Protein AF-I3XXJ9-F1 (afdb_monomer_lite)

Organism: Sulfurospirillum barnesii (strain ATCC 700032 / DSM 10660 / SES-3) (NCBI:txid760154)

pLDDT: mean 83.71, std 16.62, range [43.75, 97.38]

Radius of gyration: 22.77 Å; chains: 1; bounding box: 54×38×79 Å

Structure (mmCIF, N/CA/C/O backbone):
data_AF-I3XXJ9-F1
#
_entry.id   AF-I3XXJ9-F1
#
loop_
_atom_site.group_PDB
_atom_site.id
_atom_site.type_symbol
_atom_site.label_atom_id
_atom_site.label_alt_id
_atom_site.label_comp_id
_atom_site.label_asym_id
_atom_site.label_entity_id
_atom_site.label_seq_id
_atom_site.pdbx_PDB_ins_code
_atom_site.Cartn_x
_atom_site.Cartn_y
_atom_site.Cartn_z
_atom_site.occupancy
_atom_site.B_iso_or_equiv
_atom_site.auth_seq_id
_atom_site.auth_comp_id
_atom_site.auth_asym_id
_atom_site.auth_atom_id
_atom_site.pdbx_PDB_model_num
ATOM 1 N N . MET A 1 1 ? -29.496 -19.708 -55.142 1.00 54.75 1 MET A N 1
ATOM 2 C CA . MET A 1 1 ? -28.298 -19.063 -54.557 1.00 54.75 1 MET A CA 1
ATOM 3 C C . MET A 1 1 ? -28.595 -18.058 -53.432 1.00 54.75 1 MET A C 1
ATOM 5 O O . MET A 1 1 ? -27.664 -17.674 -52.747 1.00 54.75 1 MET A O 1
ATOM 9 N N . LEU A 1 2 ? -29.855 -17.668 -53.164 1.00 50.00 2 LEU A N 1
ATOM 10 C CA . LEU A 1 2 ? -30.168 -16.640 -52.150 1.00 50.00 2 LEU A CA 1
ATOM 11 C C . LEU A 1 2 ? -30.272 -17.164 -50.698 1.00 50.00 2 LEU A C 1
ATOM 13 O O . LEU A 1 2 ? -30.064 -16.412 -49.756 1.00 50.00 2 LEU A O 1
ATOM 17 N N . LYS A 1 3 ? -30.535 -18.465 -50.501 1.00 51.06 3 LYS A N 1
ATOM 18 C CA . LYS A 1 3 ? -30.674 -19.067 -49.158 1.00 51.06 3 LYS A CA 1
ATOM 19 C C . LYS A 1 3 ? -29.349 -19.242 -48.404 1.00 51.06 3 LYS A C 1
ATOM 21 O O . LYS A 1 3 ? -29.369 -19.347 -47.186 1.00 51.06 3 LYS A O 1
ATOM 26 N N . LEU A 1 4 ? -28.212 -19.245 -49.107 1.00 48.75 4 LEU A N 1
ATOM 27 C CA . LEU A 1 4 ? -26.893 -19.416 -48.485 1.00 48.75 4 LEU A CA 1
ATOM 28 C C . LEU A 1 4 ? -26.312 -18.086 -47.970 1.00 48.75 4 LEU A C 1
ATOM 30 O O . LEU A 1 4 ? -25.547 -18.083 -47.014 1.00 48.75 4 LEU A O 1
ATOM 34 N N . LEU A 1 5 ? -26.733 -16.953 -48.548 1.00 53.31 5 LEU A N 1
ATOM 35 C CA . LEU A 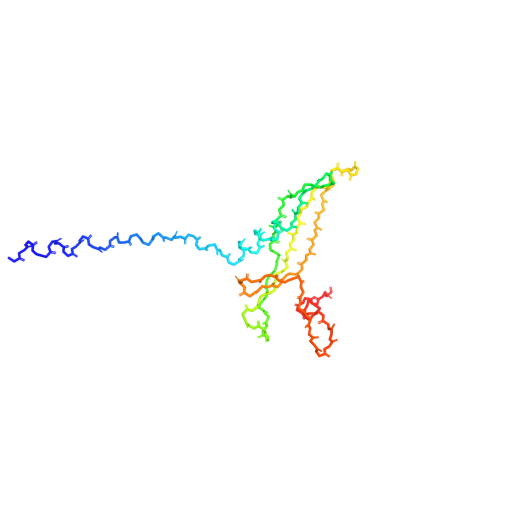1 5 ? -26.270 -15.621 -48.144 1.00 53.31 5 LEU A CA 1
ATOM 36 C C . LEU A 1 5 ? -26.905 -15.146 -46.822 1.00 53.31 5 LEU A C 1
ATOM 38 O O . LEU A 1 5 ? -26.318 -14.341 -46.110 1.00 53.31 5 LEU A O 1
ATOM 42 N N . MET A 1 6 ? -28.087 -15.665 -46.472 1.00 52.91 6 MET A N 1
ATOM 43 C CA . MET A 1 6 ? -28.813 -15.274 -45.254 1.00 52.91 6 MET A CA 1
ATOM 44 C C . MET A 1 6 ? -28.233 -15.895 -43.973 1.00 52.91 6 MET A C 1
ATOM 46 O O . MET A 1 6 ? -28.374 -15.321 -42.899 1.00 52.91 6 MET A O 1
ATOM 50 N N . ILE A 1 7 ? -27.549 -17.039 -44.081 1.00 54.69 7 ILE A N 1
ATOM 51 C CA . ILE A 1 7 ? -26.958 -17.759 -42.938 1.00 54.69 7 ILE A CA 1
ATOM 52 C C . ILE A 1 7 ? -25.654 -17.090 -42.463 1.00 54.69 7 ILE A C 1
ATOM 54 O O . ILE A 1 7 ? -25.298 -17.192 -41.295 1.00 54.69 7 ILE A O 1
ATOM 58 N N . LEU A 1 8 ? -24.985 -16.330 -43.336 1.00 50.97 8 LEU A N 1
ATOM 59 C CA . LEU A 1 8 ? -23.756 -15.589 -43.017 1.00 50.97 8 LEU A CA 1
ATOM 60 C C . LEU A 1 8 ? -23.994 -14.270 -42.260 1.00 50.97 8 LEU A C 1
ATOM 62 O O . LEU A 1 8 ? -23.037 -13.660 -41.799 1.00 50.97 8 LEU A O 1
ATOM 66 N N . MET A 1 9 ? -25.248 -13.831 -42.106 1.00 50.56 9 MET A N 1
ATOM 67 C CA . MET A 1 9 ? -25.585 -12.574 -41.419 1.00 50.56 9 MET A CA 1
ATOM 68 C C . MET A 1 9 ? -25.952 -12.757 -39.936 1.00 50.56 9 MET A C 1
ATOM 70 O O . MET A 1 9 ? -26.228 -11.774 -39.257 1.00 50.56 9 MET A O 1
ATOM 74 N N . LEU A 1 10 ? -25.963 -13.993 -39.419 1.00 51.31 10 LEU A N 1
ATOM 75 C CA . LEU A 1 10 ? -26.362 -14.291 -38.033 1.00 51.31 10 LEU A CA 1
ATOM 76 C C . LEU A 1 10 ? -25.188 -14.494 -37.058 1.00 51.31 10 LEU A C 1
ATOM 78 O O . LEU A 1 10 ? -25.417 -14.772 -35.885 1.00 51.31 10 LEU A O 1
ATOM 82 N N . SER A 1 11 ? -23.937 -14.369 -37.510 1.00 52.50 11 SER A N 1
ATOM 83 C CA . SER A 1 11 ? -22.756 -14.768 -36.727 1.00 52.50 11 SER A CA 1
ATOM 84 C C . SER A 1 11 ? -21.953 -13.623 -36.096 1.00 52.50 11 SER A C 1
ATOM 86 O O . SER A 1 11 ? -20.857 -13.869 -35.604 1.00 52.50 11 SER A O 1
ATOM 88 N N . SER A 1 12 ? -22.444 -12.379 -36.089 1.00 54.41 12 SER A N 1
ATOM 89 C CA . SER A 1 12 ? -21.667 -11.219 -35.607 1.00 54.41 12 SER A CA 1
ATOM 90 C C . SER A 1 12 ? -22.091 -10.645 -34.251 1.00 54.41 12 SER A C 1
ATOM 92 O O . SER A 1 12 ? -21.627 -9.571 -33.883 1.00 54.41 12 SER A O 1
ATOM 94 N N . LEU A 1 13 ? -22.905 -11.354 -33.465 1.00 55.69 13 LEU A N 1
ATOM 95 C CA . LEU A 1 13 ? -23.128 -11.025 -32.051 1.00 55.69 13 LEU A CA 1
ATOM 96 C C . LEU A 1 13 ? -22.525 -12.113 -31.154 1.00 55.69 13 LEU A C 1
ATOM 98 O O . LEU A 1 13 ? -23.206 -12.743 -30.349 1.00 55.69 13 LEU A O 1
ATOM 102 N N . VAL A 1 14 ? -21.214 -12.336 -31.278 1.00 54.84 14 VAL A N 1
ATOM 103 C CA . VAL A 1 14 ? -20.470 -12.849 -30.126 1.00 54.84 14 VAL A CA 1
ATOM 104 C C . VAL A 1 14 ? -20.347 -11.671 -29.177 1.00 54.84 14 VAL A C 1
ATOM 106 O O . VAL A 1 14 ? -19.581 -10.739 -29.410 1.00 54.84 14 VAL A O 1
ATOM 109 N N . LEU A 1 15 ? -21.194 -11.708 -28.153 1.00 50.56 15 LEU A N 1
ATOM 110 C CA . LEU A 1 15 ? -21.063 -10.960 -26.918 1.00 50.56 15 LEU A CA 1
ATOM 111 C C . LEU A 1 15 ? -19.591 -10.960 -26.493 1.00 50.56 15 LEU A C 1
ATOM 113 O O . LEU A 1 15 ? -19.107 -11.921 -25.898 1.00 50.56 15 LEU A O 1
ATOM 117 N N . LEU A 1 16 ? -18.887 -9.861 -26.763 1.00 51.84 16 LEU A N 1
ATOM 118 C CA . LEU A 1 16 ? -17.828 -9.426 -25.872 1.00 51.84 16 LEU A CA 1
ATOM 119 C C . LEU A 1 16 ? -18.556 -9.023 -24.593 1.00 51.84 16 LEU A C 1
ATOM 121 O O . LEU A 1 16 ? -18.924 -7.865 -24.407 1.00 51.84 16 LEU A O 1
ATOM 125 N N . GLY A 1 17 ? -18.846 -10.015 -23.750 1.00 47.06 17 GLY A N 1
ATOM 126 C CA . GLY A 1 17 ? -18.957 -9.758 -22.332 1.00 47.06 17 GLY A CA 1
ATOM 127 C C . GLY A 1 17 ? -17.645 -9.089 -21.974 1.00 47.06 17 GLY A C 1
ATOM 128 O O . GLY A 1 17 ? -16.598 -9.732 -21.975 1.00 47.06 17 GLY A O 1
ATOM 129 N N . ALA A 1 18 ? -17.683 -7.773 -21.794 1.00 45.91 18 ALA A N 1
ATOM 130 C CA . ALA A 1 18 ? -16.688 -7.127 -20.981 1.00 45.91 18 ALA A CA 1
ATOM 131 C C . ALA A 1 18 ? -16.875 -7.769 -19.605 1.00 45.91 18 ALA A C 1
ATOM 133 O O . ALA A 1 18 ? -17.704 -7.319 -18.820 1.00 45.91 18 ALA A O 1
ATOM 134 N N . ASP A 1 19 ? -16.173 -8.877 -19.347 1.00 49.94 19 ASP A N 1
ATOM 135 C CA . ASP A 1 19 ? -15.700 -9.113 -17.996 1.00 49.94 19 ASP A CA 1
ATOM 136 C C . ASP A 1 19 ? -15.067 -7.779 -17.624 1.00 49.94 19 ASP A C 1
ATOM 138 O O . ASP A 1 19 ? -14.129 -7.331 -18.295 1.00 49.94 19 ASP A O 1
ATOM 142 N N . GLU A 1 20 ? -15.674 -7.072 -16.674 1.00 56.88 20 GLU A N 1
ATOM 143 C CA . GLU A 1 20 ? -15.063 -5.903 -16.068 1.00 56.88 20 GLU A CA 1
ATOM 144 C C . GLU A 1 20 ? -13.769 -6.420 -15.447 1.00 56.88 20 GLU A C 1
ATOM 146 O O . GLU A 1 20 ? -13.750 -6.933 -14.331 1.00 56.88 20 GLU A O 1
ATOM 151 N N . SER A 1 21 ? -12.705 -6.435 -16.254 1.00 65.56 21 SER A N 1
ATOM 152 C CA . SER A 1 21 ? -11.402 -6.929 -15.861 1.00 65.56 21 SER A CA 1
ATOM 153 C C . SER A 1 21 ? -10.993 -6.060 -14.697 1.00 65.56 21 SER A C 1
ATOM 155 O O . SER A 1 21 ? -10.632 -4.901 -14.907 1.00 65.56 21 SER A O 1
ATOM 157 N N . GLU A 1 22 ? -11.069 -6.633 -13.497 1.00 79.50 22 GLU A N 1
ATOM 158 C CA . GLU A 1 22 ? -10.703 -5.982 -12.250 1.00 79.50 22 GLU A CA 1
ATOM 159 C C . GLU A 1 22 ? -9.385 -5.240 -12.468 1.00 79.50 22 GLU A C 1
ATOM 161 O O . GLU A 1 22 ? -8.364 -5.841 -12.852 1.00 79.50 22 GLU A O 1
ATOM 166 N N . THR A 1 23 ? -9.432 -3.914 -12.333 1.00 92.38 23 THR A N 1
ATOM 167 C CA . THR A 1 23 ? -8.270 -3.093 -12.642 1.00 92.38 23 THR A CA 1
ATOM 168 C C . THR A 1 23 ? -7.178 -3.390 -11.619 1.00 92.38 23 THR A C 1
ATOM 170 O O . THR A 1 23 ? -7.432 -3.889 -10.521 1.00 92.38 23 THR A O 1
ATOM 173 N N . LEU A 1 24 ? -5.920 -3.092 -11.952 1.00 94.44 24 LEU A N 1
ATOM 174 C CA . LEU A 1 24 ? -4.840 -3.254 -10.977 1.00 94.44 24 LEU A CA 1
ATOM 175 C C . LEU A 1 24 ? -5.102 -2.435 -9.699 1.00 94.44 24 LEU A C 1
ATOM 177 O O . LEU A 1 24 ? -4.781 -2.881 -8.602 1.00 94.44 24 LEU A O 1
ATOM 181 N N . ASP A 1 25 ? -5.718 -1.264 -9.844 1.00 95.94 25 ASP A N 1
ATOM 182 C CA . ASP A 1 25 ? -6.094 -0.402 -8.728 1.00 95.94 25 ASP A CA 1
ATOM 183 C C . ASP A 1 25 ? -7.115 -1.097 -7.808 1.00 95.94 25 ASP A C 1
ATOM 185 O O . ASP A 1 25 ? -6.927 -1.104 -6.589 1.00 95.94 25 ASP A O 1
ATOM 189 N N . ASP A 1 26 ? -8.129 -1.756 -8.379 1.00 95.38 26 ASP A N 1
ATOM 190 C CA . ASP A 1 26 ? -9.132 -2.521 -7.623 1.00 95.38 26 ASP A CA 1
ATOM 191 C C . ASP A 1 26 ? -8.483 -3.675 -6.849 1.00 95.38 26 ASP A C 1
ATOM 193 O O . ASP A 1 26 ? -8.735 -3.849 -5.654 1.00 95.38 26 ASP A O 1
ATOM 197 N N . LYS A 1 27 ? -7.551 -4.399 -7.485 1.00 95.44 27 LYS A N 1
ATOM 198 C CA . LYS A 1 27 ? -6.792 -5.483 -6.838 1.00 95.44 27 LYS A CA 1
ATOM 199 C C . LYS A 1 27 ? -5.963 -4.985 -5.660 1.00 95.44 27 LYS A C 1
ATOM 201 O O . LYS A 1 27 ? -5.928 -5.637 -4.616 1.00 95.44 27 LYS A O 1
ATOM 206 N N . VAL A 1 28 ? -5.303 -3.834 -5.807 1.00 96.25 28 VAL A N 1
ATOM 207 C CA . VAL A 1 28 ? -4.522 -3.214 -4.725 1.00 96.25 28 VAL A CA 1
ATOM 208 C C . VAL A 1 28 ? -5.438 -2.827 -3.564 1.00 96.25 28 VAL A C 1
ATOM 210 O O . VAL A 1 28 ? -5.144 -3.177 -2.420 1.00 96.25 28 VAL A O 1
ATOM 213 N N . ILE A 1 29 ? -6.564 -2.165 -3.842 1.00 95.62 29 ILE A N 1
ATOM 214 C CA . ILE A 1 29 ? -7.553 -1.781 -2.823 1.00 95.62 29 ILE A CA 1
ATOM 215 C C . ILE A 1 29 ? -8.066 -3.020 -2.083 1.00 95.62 29 ILE A C 1
ATOM 217 O O . ILE A 1 29 ? -8.016 -3.065 -0.852 1.00 95.62 29 ILE A O 1
ATOM 221 N N . ALA A 1 30 ? -8.493 -4.048 -2.820 1.00 94.12 30 ALA A N 1
ATOM 222 C CA . ALA A 1 30 ? -9.024 -5.282 -2.256 1.00 94.12 30 ALA A CA 1
ATOM 223 C C . ALA A 1 30 ? -7.982 -6.029 -1.410 1.00 94.12 30 ALA A C 1
ATOM 225 O O . ALA A 1 30 ? -8.311 -6.554 -0.342 1.00 94.12 30 ALA A O 1
ATOM 226 N N . PHE A 1 31 ? -6.721 -6.068 -1.851 1.00 94.62 31 PHE A N 1
ATOM 227 C CA . PHE A 1 31 ? -5.640 -6.688 -1.089 1.00 94.62 31 PHE A CA 1
ATOM 228 C C . PHE A 1 31 ? -5.374 -5.940 0.220 1.00 94.62 31 PHE A C 1
ATOM 230 O O . PHE A 1 31 ? -5.334 -6.558 1.286 1.00 94.62 31 PHE A O 1
ATOM 237 N N . VAL A 1 32 ? -5.228 -4.611 0.164 1.00 93.50 32 VAL A N 1
ATOM 238 C CA . VAL A 1 32 ? -4.965 -3.801 1.362 1.00 93.50 32 VAL A CA 1
ATOM 239 C C . VAL A 1 32 ? -6.139 -3.899 2.334 1.00 93.50 32 VAL A C 1
ATOM 241 O O . VAL A 1 32 ? -5.915 -4.133 3.518 1.00 93.50 32 VAL A O 1
ATOM 244 N N . GLN A 1 33 ? -7.382 -3.837 1.853 1.00 92.31 33 GLN A N 1
ATOM 245 C CA . GLN A 1 33 ? -8.564 -4.034 2.692 1.00 92.31 33 GLN A CA 1
ATOM 246 C C . GLN A 1 33 ? -8.543 -5.394 3.404 1.00 92.31 33 GLN A C 1
ATOM 248 O O . GLN A 1 33 ? -8.762 -5.450 4.610 1.00 92.31 33 GLN A O 1
ATOM 253 N N . LYS A 1 34 ? -8.225 -6.485 2.694 1.00 90.81 34 LYS A N 1
ATOM 254 C CA . LYS A 1 34 ? -8.099 -7.826 3.298 1.00 90.81 34 LYS A CA 1
ATOM 255 C C . LYS A 1 34 ? -6.973 -7.914 4.331 1.00 90.81 34 LYS A C 1
ATOM 257 O O . LYS A 1 34 ? -7.070 -8.710 5.260 1.00 90.81 34 LYS A O 1
ATOM 262 N N . SER A 1 35 ? -5.912 -7.120 4.175 1.00 86.94 35 SER A N 1
ATOM 263 C CA . SER A 1 35 ? -4.792 -7.079 5.125 1.00 86.94 35 SER A CA 1
ATOM 264 C C . SER A 1 35 ? -5.117 -6.328 6.425 1.00 86.94 35 SER A C 1
ATOM 266 O O . SER A 1 35 ? -4.461 -6.549 7.443 1.00 86.94 35 SER A O 1
ATOM 268 N N . VAL A 1 36 ? -6.147 -5.475 6.416 1.00 85.25 36 VAL A N 1
ATOM 269 C CA . VAL A 1 36 ? -6.609 -4.714 7.582 1.00 85.25 36 VAL A CA 1
ATOM 270 C C . VAL A 1 36 ? -7.694 -5.525 8.297 1.00 85.25 36 VAL A C 1
ATOM 272 O O . VAL A 1 36 ? -8.887 -5.396 8.033 1.00 85.25 36 VAL A O 1
ATOM 275 N N . ILE A 1 37 ? -7.266 -6.413 9.195 1.00 77.38 37 ILE A N 1
ATOM 276 C CA . ILE A 1 37 ? -8.168 -7.274 9.973 1.00 77.38 37 ILE A CA 1
ATOM 277 C C . ILE A 1 37 ? -8.834 -6.442 11.076 1.00 77.38 37 ILE A C 1
ATOM 279 O O . ILE A 1 37 ? -8.206 -6.147 12.096 1.00 77.38 37 ILE A O 1
ATOM 283 N N . ALA A 1 38 ? -10.110 -6.097 10.887 1.00 79.25 38 ALA A N 1
ATOM 284 C CA . ALA A 1 38 ? -10.918 -5.444 11.916 1.00 79.25 38 ALA A CA 1
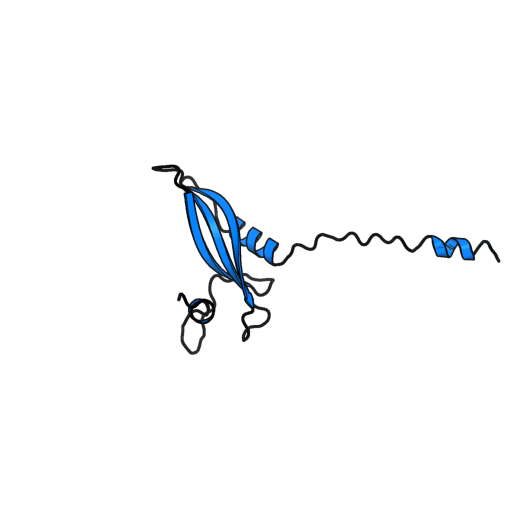ATOM 285 C C . ALA A 1 38 ? -10.912 -6.258 13.223 1.00 79.25 38 ALA A C 1
ATOM 287 O O . ALA A 1 38 ? -10.949 -7.491 13.206 1.00 79.25 38 ALA A O 1
ATOM 288 N N . ASN A 1 39 ? -10.864 -5.567 14.361 1.00 84.00 39 ASN A N 1
ATOM 289 C CA . ASN A 1 39 ? -10.831 -6.196 15.680 1.00 84.00 39 ASN A CA 1
ATOM 290 C C . ASN A 1 39 ? -11.599 -5.358 16.716 1.00 84.00 39 ASN A C 1
ATOM 292 O O . ASN A 1 39 ? -12.207 -4.344 16.389 1.00 84.00 39 ASN A O 1
ATOM 296 N N . GLU A 1 40 ? -11.584 -5.773 17.983 1.00 85.38 40 GLU A N 1
ATOM 297 C CA . GLU A 1 40 ? -12.329 -5.095 19.058 1.00 85.38 40 GLU A CA 1
ATOM 298 C C . GLU A 1 40 ? -11.897 -3.642 19.330 1.00 85.38 40 GLU A C 1
ATOM 300 O O . GLU A 1 40 ? -12.605 -2.910 20.023 1.00 85.38 40 GLU A O 1
ATOM 305 N N . ASN A 1 41 ? -10.758 -3.210 18.782 1.00 88.12 41 ASN A N 1
ATOM 306 C CA . ASN A 1 41 ? -10.233 -1.862 18.960 1.00 88.12 41 ASN A CA 1
ATOM 307 C C . ASN A 1 41 ? -10.611 -0.921 17.810 1.00 88.12 41 ASN A C 1
ATOM 309 O O . ASN A 1 41 ? -10.617 0.294 18.020 1.00 88.12 41 ASN A O 1
ATOM 313 N N . TYR A 1 42 ? -10.923 -1.440 16.615 1.00 89.56 42 TYR A N 1
ATOM 314 C CA . TYR A 1 42 ? -11.256 -0.610 15.456 1.00 89.56 42 TYR A CA 1
ATOM 315 C C . TYR A 1 42 ? -12.100 -1.326 14.391 1.00 89.56 42 TYR A C 1
ATOM 317 O O . TYR A 1 42 ? -11.949 -2.524 14.142 1.00 89.56 42 TYR A O 1
ATOM 325 N N . THR A 1 43 ? -12.931 -0.553 13.689 1.00 92.31 43 THR A N 1
ATOM 326 C CA . THR A 1 43 ? -13.609 -0.971 12.455 1.00 92.31 43 THR A CA 1
ATOM 327 C C . THR A 1 43 ? -12.907 -0.398 11.234 1.00 92.31 43 THR A C 1
ATOM 329 O O . THR A 1 43 ? -12.444 0.742 11.235 1.00 92.31 43 THR A O 1
ATOM 332 N N . PHE A 1 44 ? -12.834 -1.205 10.181 1.00 92.19 44 PHE A N 1
ATOM 333 C CA . PHE A 1 44 ? -12.378 -0.764 8.871 1.00 92.19 44 PHE A CA 1
ATOM 334 C C . PHE A 1 44 ? -13.462 0.078 8.186 1.00 92.19 44 PHE A C 1
ATOM 336 O O . PHE A 1 44 ? -14.609 -0.366 8.122 1.00 92.19 44 PHE A O 1
ATOM 343 N N . ASP A 1 45 ? -13.094 1.243 7.643 1.00 93.25 45 ASP A N 1
ATOM 344 C CA . ASP A 1 45 ? -14.023 2.101 6.901 1.00 93.25 45 ASP A CA 1
ATOM 345 C C . ASP A 1 45 ? -13.799 1.982 5.386 1.00 93.25 45 ASP A C 1
ATOM 347 O O . ASP A 1 45 ? -14.710 1.595 4.653 1.00 93.25 45 ASP A O 1
ATOM 351 N N . LYS A 1 46 ? -12.596 2.321 4.897 1.00 94.69 46 LYS A N 1
ATOM 352 C CA . LYS A 1 46 ? -12.245 2.223 3.468 1.00 94.69 46 LYS A CA 1
ATOM 353 C C . LYS A 1 46 ? -10.737 2.254 3.211 1.00 94.69 46 LYS A C 1
ATOM 355 O O . LYS A 1 46 ? -9.962 2.752 4.026 1.00 94.69 46 LYS A O 1
ATOM 360 N N . VAL A 1 47 ? -10.343 1.802 2.018 1.00 96.31 47 VAL A N 1
ATOM 361 C CA . VAL A 1 47 ? -9.032 2.084 1.413 1.00 96.31 47 VAL A CA 1
ATOM 362 C C . VAL A 1 47 ? -9.232 2.985 0.198 1.00 96.31 47 VAL A C 1
ATOM 364 O O . VAL A 1 47 ? -10.170 2.792 -0.572 1.00 96.31 47 VAL A O 1
ATOM 367 N N . SER A 1 48 ? -8.344 3.956 0.002 1.00 96.56 48 SER A N 1
ATOM 368 C CA . SER A 1 48 ? -8.294 4.780 -1.211 1.00 96.56 48 SER A CA 1
ATOM 369 C C . SER A 1 48 ? -6.865 4.946 -1.710 1.00 96.56 48 SER A C 1
ATOM 371 O O . SER A 1 48 ? -5.948 5.093 -0.904 1.00 96.56 48 SER A O 1
ATOM 373 N N . ILE A 1 49 ? -6.677 4.974 -3.026 1.00 97.31 49 ILE A N 1
ATOM 374 C CA . ILE A 1 49 ? -5.396 5.321 -3.649 1.00 97.31 49 ILE A CA 1
ATOM 375 C C . ILE A 1 49 ? -5.313 6.848 -3.739 1.00 97.31 49 ILE A C 1
ATOM 377 O O . ILE A 1 49 ? -6.184 7.481 -4.330 1.00 97.31 49 ILE A O 1
ATOM 381 N N . LEU A 1 50 ? -4.283 7.435 -3.133 1.00 96.62 50 LEU A N 1
ATOM 382 C CA . LEU A 1 50 ? -4.015 8.874 -3.186 1.00 96.62 50 LEU A CA 1
ATOM 383 C C . LEU A 1 50 ? -3.150 9.242 -4.392 1.00 96.62 50 LEU A C 1
ATOM 385 O O . LEU A 1 50 ? -3.368 10.268 -5.027 1.00 96.62 50 LEU A O 1
ATOM 389 N N . GLU A 1 51 ? -2.161 8.405 -4.693 1.00 95.56 51 GLU A N 1
ATOM 390 C CA . GLU A 1 51 ? -1.196 8.624 -5.765 1.00 95.56 51 GLU A CA 1
ATOM 391 C C . GLU A 1 51 ? -0.648 7.274 -6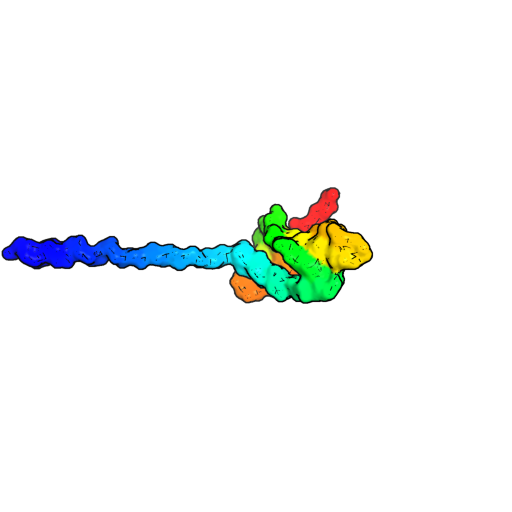.236 1.00 95.56 51 GLU A C 1
ATOM 393 O O . GLU A 1 51 ? -0.579 6.318 -5.460 1.00 95.56 51 GLU A O 1
ATOM 398 N N . LYS A 1 52 ? -0.236 7.185 -7.503 1.00 94.94 52 LYS A N 1
ATOM 399 C CA . LYS A 1 52 ? 0.499 6.031 -8.026 1.00 94.94 52 LYS A CA 1
ATOM 400 C C . LYS A 1 52 ? 1.592 6.463 -8.995 1.00 94.94 52 LYS A C 1
ATOM 402 O O . LYS A 1 52 ? 1.398 7.404 -9.762 1.00 94.94 52 LYS A O 1
ATOM 407 N N . LYS A 1 53 ? 2.725 5.762 -8.973 1.00 93.69 53 LYS A N 1
ATOM 408 C CA . LYS A 1 53 ? 3.885 6.003 -9.845 1.00 93.69 53 LYS A CA 1
ATOM 409 C C . LYS A 1 53 ? 4.429 4.688 -10.382 1.00 93.69 53 LYS A C 1
ATOM 411 O O . LYS A 1 53 ? 4.431 3.684 -9.676 1.00 93.69 53 LYS A O 1
ATOM 416 N N . ASP A 1 54 ? 4.930 4.699 -11.610 1.00 93.19 54 ASP A N 1
ATOM 417 C CA . ASP A 1 54 ? 5.787 3.612 -12.085 1.00 93.19 54 ASP A CA 1
ATOM 418 C C . ASP A 1 54 ? 7.130 3.661 -11.349 1.00 93.19 54 ASP A C 1
ATOM 420 O O . ASP A 1 54 ? 7.620 4.748 -11.037 1.00 93.19 54 ASP A O 1
ATOM 424 N N . VAL A 1 55 ? 7.734 2.500 -11.088 1.00 91.44 55 VAL A N 1
ATOM 425 C CA . VAL A 1 55 ? 9.108 2.404 -10.574 1.00 91.44 55 VAL A CA 1
ATOM 426 C C . VAL A 1 55 ? 10.035 2.218 -11.781 1.00 91.44 55 VAL A C 1
ATOM 428 O O . VAL A 1 55 ? 10.119 1.105 -12.306 1.00 91.44 55 VAL A O 1
ATOM 431 N N . PRO A 1 56 ? 10.705 3.275 -12.287 1.00 81.12 56 PRO A N 1
ATOM 432 C CA . PRO A 1 56 ? 11.288 3.256 -13.633 1.00 81.12 56 PRO A CA 1
ATOM 433 C C . PRO A 1 56 ? 12.334 2.158 -13.846 1.00 81.12 56 PRO A C 1
ATOM 435 O O . PRO A 1 56 ? 12.384 1.556 -14.918 1.00 81.12 56 PRO A O 1
ATOM 438 N N . GLU A 1 57 ? 13.135 1.882 -12.815 1.00 84.06 57 GLU A N 1
ATOM 439 C CA . GLU A 1 57 ? 14.233 0.910 -12.848 1.00 84.06 57 GLU A CA 1
ATOM 440 C C . GLU A 1 57 ? 13.787 -0.533 -12.559 1.00 84.06 57 GLU A C 1
ATOM 442 O O . GLU A 1 57 ? 14.562 -1.465 -12.757 1.00 84.06 57 GLU A O 1
ATOM 447 N N . LEU A 1 58 ? 12.535 -0.739 -12.132 1.00 88.56 58 LEU A N 1
ATOM 448 C CA . LEU A 1 58 ? 11.997 -2.043 -11.735 1.00 88.56 58 LEU A CA 1
ATOM 449 C C . LEU A 1 58 ? 10.685 -2.351 -12.454 1.00 88.56 58 LEU A C 1
ATOM 451 O O . LEU A 1 58 ? 9.706 -2.725 -11.829 1.00 88.56 58 LEU A O 1
ATOM 455 N N . LYS A 1 59 ? 10.610 -2.221 -13.778 1.00 89.69 59 LYS A N 1
ATOM 456 C CA . LYS A 1 59 ? 9.392 -2.643 -14.495 1.00 89.69 59 LYS A CA 1
ATOM 457 C C . LYS A 1 59 ? 9.125 -4.151 -14.283 1.00 89.69 59 LYS A C 1
ATOM 459 O O . LYS A 1 59 ? 10.080 -4.925 -14.319 1.00 89.69 59 LYS A O 1
ATOM 464 N N . PRO A 1 60 ? 7.862 -4.587 -14.096 1.00 92.94 60 PRO A N 1
ATOM 465 C CA . PRO A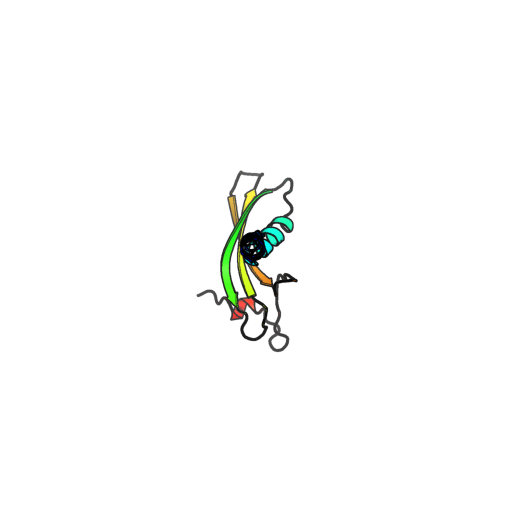 1 60 ? 6.617 -3.822 -14.229 1.00 92.94 60 PRO A CA 1
ATOM 466 C C . PRO A 1 60 ? 6.097 -3.204 -12.911 1.00 92.94 60 PRO A C 1
ATOM 468 O O . PRO A 1 60 ? 4.907 -2.911 -12.806 1.00 92.94 60 PRO A O 1
ATOM 471 N N . TRP A 1 61 ? 6.953 -2.999 -11.908 1.00 96.06 61 TRP A N 1
ATOM 472 C CA . TRP A 1 61 ? 6.539 -2.515 -10.596 1.00 96.06 61 TRP A CA 1
ATOM 473 C C . TRP A 1 61 ? 5.982 -1.090 -10.617 1.00 96.06 61 TRP A C 1
ATOM 475 O O . TRP A 1 61 ? 6.504 -0.176 -11.263 1.00 96.06 61 TRP A O 1
ATOM 485 N N . LYS A 1 62 ? 4.937 -0.908 -9.816 1.00 96.06 62 LYS A N 1
ATOM 486 C CA . LYS A 1 62 ? 4.285 0.360 -9.508 1.00 96.06 62 LYS A CA 1
ATOM 487 C C . LYS A 1 62 ? 4.286 0.580 -8.005 1.00 96.06 62 LYS A C 1
ATOM 489 O O . LYS A 1 62 ? 4.160 -0.370 -7.235 1.00 96.06 62 LYS A O 1
ATOM 494 N N . ALA A 1 63 ? 4.386 1.834 -7.600 1.00 96.38 63 ALA A N 1
ATOM 495 C CA . ALA A 1 63 ? 4.214 2.274 -6.229 1.00 96.38 63 ALA A CA 1
ATOM 496 C C . ALA A 1 63 ? 2.856 2.966 -6.080 1.00 96.38 63 ALA A C 1
ATOM 498 O O . ALA A 1 63 ? 2.508 3.824 -6.890 1.00 96.38 63 ALA A O 1
ATOM 499 N N . TYR A 1 64 ? 2.111 2.612 -5.040 1.00 97.06 64 TYR A N 1
ATOM 500 C CA . TYR A 1 64 ? 0.810 3.171 -4.697 1.00 97.06 64 TYR A CA 1
ATOM 501 C C . TYR A 1 64 ? 0.890 3.810 -3.313 1.00 97.06 64 TYR A C 1
ATOM 503 O O . TYR A 1 64 ? 1.211 3.131 -2.338 1.00 97.06 64 TYR A O 1
ATOM 511 N N . VAL A 1 65 ? 0.559 5.096 -3.219 1.00 96.50 65 VAL A N 1
ATOM 512 C CA . VAL A 1 65 ? 0.264 5.755 -1.945 1.00 96.50 65 VAL A CA 1
ATOM 513 C C . VAL A 1 65 ? -1.185 5.437 -1.614 1.00 96.50 65 VAL A C 1
ATOM 515 O O . VAL A 1 65 ? -2.103 5.917 -2.282 1.00 96.50 65 VAL A O 1
ATOM 518 N N . VAL A 1 66 ? -1.399 4.615 -0.597 1.00 96.69 66 VAL A N 1
ATOM 519 C CA . VAL A 1 66 ? -2.727 4.209 -0.138 1.00 96.69 66 VAL A CA 1
ATOM 520 C C . VAL A 1 66 ? -3.054 4.896 1.177 1.00 96.69 66 VAL A C 1
ATOM 522 O O . VAL A 1 66 ? -2.190 5.071 2.032 1.00 96.69 66 VAL A O 1
ATOM 525 N N . ARG A 1 67 ? -4.317 5.273 1.349 1.00 96.75 67 ARG A N 1
ATOM 526 C CA . ARG A 1 67 ? -4.886 5.706 2.622 1.00 96.75 67 ARG A CA 1
ATOM 527 C C . ARG A 1 67 ? -5.846 4.647 3.120 1.00 96.75 67 ARG A C 1
ATOM 529 O O . ARG A 1 67 ? -6.745 4.250 2.383 1.00 96.75 67 ARG A O 1
ATOM 536 N N . VAL A 1 68 ? -5.666 4.245 4.368 1.00 96.00 68 VAL A N 1
ATOM 537 C CA . VAL A 1 68 ? -6.575 3.377 5.110 1.00 96.00 68 VAL A CA 1
ATOM 538 C C . VAL A 1 68 ? -7.277 4.228 6.155 1.00 96.00 68 VAL A C 1
ATOM 540 O O . VAL A 1 68 ? -6.623 4.837 7.003 1.00 96.00 68 VAL A O 1
ATOM 543 N N . ASP A 1 69 ? -8.601 4.260 6.086 1.00 95.50 69 ASP A N 1
ATOM 544 C CA . ASP A 1 69 ? -9.448 4.914 7.073 1.00 95.50 69 ASP A CA 1
ATOM 545 C C . ASP A 1 69 ? -10.041 3.851 8.005 1.00 95.50 69 ASP A C 1
ATOM 547 O O . ASP A 1 69 ? -10.611 2.850 7.553 1.00 95.50 69 ASP A O 1
ATOM 551 N N . VAL A 1 70 ? -9.890 4.068 9.310 1.00 94.50 70 VAL A N 1
ATOM 552 C CA . VAL A 1 70 ? -10.459 3.226 10.366 1.00 94.50 70 VAL A CA 1
ATOM 553 C C . VAL A 1 70 ? -11.140 4.091 11.419 1.00 94.50 70 VAL A C 1
ATOM 555 O O . VAL A 1 70 ? -10.731 5.225 11.685 1.00 94.50 70 VAL A O 1
ATOM 558 N N . THR A 1 71 ? -12.139 3.526 12.085 1.00 94.19 71 THR A N 1
ATOM 559 C CA . THR A 1 71 ? -12.767 4.131 13.260 1.00 94.19 71 THR A CA 1
ATOM 560 C C . THR A 1 71 ? -12.355 3.346 14.500 1.00 94.19 71 THR A C 1
ATOM 562 O O . THR A 1 71 ? -12.625 2.151 14.601 1.00 94.19 71 THR A O 1
ATOM 565 N N . LEU A 1 72 ? -11.692 4.004 15.455 1.00 92.69 72 LEU A N 1
ATOM 566 C CA . LEU A 1 72 ? -11.408 3.410 16.762 1.00 92.69 72 LEU A CA 1
ATOM 567 C C . LEU A 1 72 ? -12.706 3.237 17.546 1.00 92.69 72 LEU A C 1
ATOM 569 O O . LEU A 1 72 ? -13.562 4.112 17.511 1.00 92.69 72 LEU A O 1
ATOM 573 N N . LEU A 1 73 ? -12.841 2.135 18.278 1.00 90.50 73 LEU A N 1
ATOM 574 C CA . LEU A 1 73 ? -14.046 1.840 19.062 1.00 90.50 73 LEU A CA 1
ATOM 575 C C . LEU A 1 73 ? -13.938 2.297 20.523 1.00 90.50 73 LEU A C 1
ATOM 577 O O . LEU A 1 73 ? -14.954 2.464 21.194 1.00 90.50 73 LEU A O 1
ATOM 581 N N . LYS A 1 74 ? -12.715 2.490 21.031 1.00 86.94 74 LYS A N 1
ATOM 582 C CA . LYS A 1 74 ? -12.422 2.942 22.399 1.00 86.94 74 LYS A CA 1
ATOM 583 C C . LYS A 1 74 ? -11.155 3.806 22.403 1.00 86.94 74 LYS A C 1
ATOM 585 O O . LYS A 1 74 ? -10.255 3.541 21.606 1.00 86.94 74 LYS A O 1
ATOM 590 N N . PRO A 1 75 ? -11.019 4.784 23.316 1.00 80.62 75 PRO A N 1
ATOM 591 C CA . PRO A 1 75 ? -12.015 5.263 24.285 1.00 80.62 75 PRO A CA 1
ATOM 592 C C . PRO A 1 75 ? -13.085 6.187 23.676 1.00 80.62 75 PRO A C 1
ATOM 594 O O . PRO A 1 75 ? -14.143 6.367 24.266 1.00 80.62 75 PRO A O 1
ATOM 597 N N . GLU A 1 76 ? -12.836 6.732 22.490 1.00 81.94 76 GLU A N 1
ATOM 598 C CA . GLU A 1 76 ? -13.751 7.602 21.751 1.00 81.94 76 GLU A CA 1
ATOM 599 C C . GLU A 1 76 ? -13.823 7.104 20.308 1.00 81.94 76 GLU A C 1
ATOM 601 O O . GLU A 1 76 ? -12.805 6.643 19.785 1.00 81.94 76 GLU A O 1
ATOM 606 N N . SER A 1 77 ? -14.998 7.207 19.673 1.00 86.00 77 SER A N 1
ATOM 607 C CA . SER A 1 77 ? -15.259 6.796 18.281 1.00 86.00 77 SER A CA 1
ATOM 608 C C . SER A 1 77 ? -14.526 7.675 17.260 1.00 86.00 77 SER A C 1
ATOM 610 O O . SER A 1 77 ? -15.130 8.377 16.446 1.00 86.00 77 SER A O 1
ATOM 612 N N . LYS A 1 78 ? -13.200 7.700 17.354 1.00 92.81 78 LYS A N 1
ATOM 613 C CA . LYS A 1 78 ? -12.308 8.587 16.624 1.00 92.81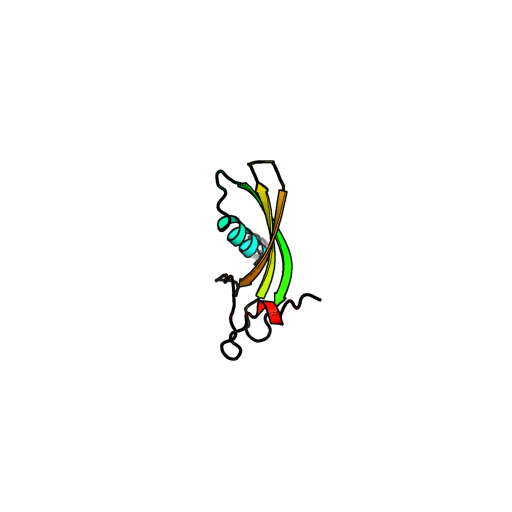 78 LYS A CA 1
ATOM 614 C C . LYS A 1 78 ? -11.948 7.967 15.283 1.00 92.81 78 LYS A C 1
ATOM 616 O O . LYS A 1 78 ? -11.434 6.852 15.224 1.00 92.81 78 LYS A O 1
ATOM 621 N N . LYS A 1 79 ? -12.140 8.738 14.215 1.00 93.69 79 LYS A N 1
ATOM 622 C CA . LYS A 1 79 ? -11.668 8.383 12.874 1.00 93.69 79 LYS A CA 1
ATOM 623 C C . LYS A 1 79 ? -10.179 8.664 12.743 1.00 93.69 79 LYS A C 1
ATOM 625 O O . LYS A 1 79 ? -9.713 9.746 13.110 1.00 93.69 79 LYS A O 1
ATOM 630 N N . ILE A 1 80 ? -9.445 7.692 12.220 1.00 93.56 80 ILE A N 1
ATOM 631 C CA . ILE A 1 80 ? -8.013 7.778 11.952 1.00 93.56 80 ILE A CA 1
ATOM 632 C C . ILE A 1 80 ? -7.775 7.397 10.496 1.00 93.56 80 ILE A C 1
ATOM 634 O O . ILE A 1 80 ? -8.269 6.379 10.021 1.00 93.56 80 ILE A O 1
ATOM 638 N N . SER A 1 81 ? -6.977 8.216 9.818 1.00 95.19 81 SER A N 1
ATOM 639 C CA . SER A 1 81 ? -6.493 7.962 8.466 1.00 95.19 81 SER A CA 1
ATOM 640 C C . SER A 1 81 ? -4.994 7.710 8.514 1.00 95.19 81 SER A C 1
ATOM 642 O O . SER A 1 81 ? -4.245 8.517 9.068 1.00 95.19 81 SER A O 1
ATOM 644 N N . MET A 1 82 ? -4.550 6.608 7.922 1.00 93.81 82 MET A N 1
ATOM 645 C CA . MET A 1 82 ? -3.142 6.219 7.856 1.00 93.81 82 MET A CA 1
ATOM 646 C C . MET A 1 82 ? -2.738 6.103 6.392 1.00 93.81 82 MET A C 1
ATOM 648 O O . MET A 1 82 ? -3.409 5.416 5.624 1.00 93.81 82 MET A O 1
ATOM 652 N N . ASN A 1 83 ? -1.648 6.764 6.005 1.00 94.31 83 ASN A N 1
ATOM 653 C CA . ASN A 1 83 ? -1.081 6.613 4.669 1.00 94.31 83 ASN A CA 1
ATOM 654 C C . ASN A 1 83 ? 0.063 5.585 4.714 1.00 94.31 83 ASN A C 1
ATOM 656 O O . ASN A 1 83 ? 0.888 5.631 5.626 1.00 94.31 83 ASN A O 1
ATOM 660 N N . ASP A 1 84 ? 0.139 4.703 3.721 1.00 92.38 84 ASP A N 1
ATOM 661 C CA . ASP A 1 84 ? 1.288 3.820 3.473 1.00 92.38 84 ASP A CA 1
ATOM 662 C C . ASP A 1 84 ? 1.628 3.850 1.975 1.00 92.38 84 ASP A C 1
ATOM 664 O O . ASP A 1 84 ? 0.811 4.238 1.137 1.00 92.38 84 ASP A O 1
ATOM 668 N N . ILE A 1 85 ? 2.846 3.444 1.639 1.00 95.31 85 ILE A N 1
ATOM 669 C CA . ILE A 1 85 ? 3.285 3.224 0.264 1.00 95.31 85 ILE A CA 1
ATOM 670 C C . ILE A 1 85 ? 3.462 1.724 0.083 1.00 95.31 85 ILE A C 1
ATOM 672 O O . ILE A 1 85 ? 4.222 1.094 0.819 1.00 95.31 85 ILE A O 1
ATOM 676 N N . VAL A 1 86 ? 2.786 1.160 -0.909 1.00 96.25 86 VAL A N 1
ATOM 677 C CA . VAL A 1 86 ? 2.913 -0.250 -1.284 1.00 96.25 86 VAL A CA 1
ATOM 678 C C . VAL A 1 86 ? 3.404 -0.367 -2.716 1.00 96.25 86 VAL A C 1
ATOM 680 O O . VAL A 1 86 ? 3.140 0.493 -3.554 1.00 96.25 86 VAL A O 1
ATOM 683 N N . PHE A 1 87 ? 4.123 -1.443 -3.000 1.00 97.06 87 PHE A N 1
ATOM 684 C CA . PHE A 1 87 ? 4.676 -1.734 -4.312 1.00 97.06 87 PHE A CA 1
ATOM 685 C C . PHE A 1 87 ? 4.013 -2.982 -4.876 1.00 97.06 87 PHE A C 1
ATOM 687 O O . PHE A 1 87 ? 3.779 -3.933 -4.135 1.00 97.06 87 PHE A O 1
ATOM 694 N N . THR A 1 88 ? 3.731 -3.018 -6.174 1.00 97.38 88 THR A N 1
ATOM 695 C CA . THR A 1 88 ? 3.221 -4.229 -6.828 1.00 97.38 88 THR A CA 1
ATOM 696 C C . THR A 1 88 ? 3.682 -4.342 -8.273 1.00 97.38 88 THR A C 1
ATOM 698 O O . THR A 1 88 ? 3.780 -3.334 -8.969 1.00 97.38 88 THR A O 1
ATOM 701 N N . ASP A 1 89 ? 3.932 -5.567 -8.727 1.00 96.25 89 ASP A N 1
ATOM 702 C CA . ASP A 1 89 ? 4.166 -5.921 -10.134 1.00 96.25 89 ASP A CA 1
ATOM 703 C C . ASP A 1 89 ? 2.881 -6.377 -10.859 1.00 96.25 89 ASP A C 1
ATOM 705 O O . ASP A 1 89 ? 2.923 -6.757 -12.028 1.00 96.25 89 ASP A O 1
ATOM 709 N N . GLY A 1 90 ? 1.735 -6.339 -10.170 1.00 95.00 90 GLY A N 1
ATOM 710 C CA . GLY A 1 90 ? 0.441 -6.823 -10.651 1.00 95.00 90 GLY A CA 1
ATOM 711 C C . GLY A 1 90 ? 0.066 -8.234 -10.200 1.00 95.00 90 GLY A C 1
ATOM 712 O O . GLY A 1 90 ? -1.099 -8.616 -10.332 1.00 95.00 90 GLY A O 1
ATOM 713 N N . VAL A 1 91 ? 1.015 -8.984 -9.640 1.00 95.38 91 VAL A N 1
ATOM 714 C CA . VAL A 1 91 ? 0.815 -10.347 -9.124 1.00 95.38 91 VAL A CA 1
ATOM 715 C C . VAL A 1 91 ? 1.097 -10.401 -7.624 1.00 95.38 91 VAL A C 1
ATOM 717 O O . VAL A 1 91 ? 0.337 -11.003 -6.868 1.00 95.38 91 VAL A O 1
ATOM 720 N N . VAL A 1 92 ? 2.169 -9.746 -7.186 1.00 95.38 92 VAL A N 1
ATOM 721 C CA . VAL A 1 92 ? 2.622 -9.684 -5.797 1.00 95.38 92 VAL A CA 1
ATOM 722 C C . VAL A 1 92 ? 2.550 -8.243 -5.309 1.00 95.38 92 VAL A C 1
ATOM 724 O O . VAL A 1 92 ? 2.811 -7.300 -6.056 1.00 95.38 92 VAL A O 1
ATOM 727 N N . LEU A 1 93 ? 2.206 -8.066 -4.034 1.00 96.06 93 LEU A N 1
ATOM 728 C CA . LEU A 1 93 ? 2.301 -6.787 -3.340 1.00 96.06 93 LEU A CA 1
ATOM 729 C C . LEU A 1 93 ? 3.372 -6.881 -2.254 1.00 96.06 93 LEU A C 1
ATOM 731 O O . LEU A 1 93 ? 3.365 -7.801 -1.438 1.00 96.06 93 LEU A O 1
ATOM 735 N N . SER A 1 94 ? 4.279 -5.909 -2.238 1.00 95.62 94 SER A N 1
ATOM 736 C CA . SER A 1 94 ? 5.279 -5.730 -1.193 1.00 95.62 94 SER A CA 1
ATOM 737 C C . SER A 1 94 ? 5.049 -4.422 -0.445 1.00 95.62 94 SER A C 1
ATOM 739 O O . SER A 1 94 ? 4.703 -3.396 -1.032 1.00 95.62 94 SER A O 1
ATOM 741 N N . ARG A 1 95 ? 5.282 -4.441 0.869 1.00 93.25 95 ARG A N 1
ATOM 742 C CA . ARG A 1 95 ? 5.246 -3.228 1.702 1.00 93.25 95 ARG A CA 1
ATOM 743 C C . ARG A 1 95 ? 6.483 -2.367 1.521 1.00 93.25 95 ARG A C 1
ATOM 745 O O . ARG A 1 95 ? 6.443 -1.191 1.864 1.00 93.25 95 ARG A O 1
ATOM 752 N N . ASP A 1 96 ? 7.571 -2.951 1.033 1.00 93.19 96 ASP A N 1
ATOM 753 C CA . ASP A 1 96 ? 8.806 -2.225 0.798 1.00 93.19 96 ASP A CA 1
ATOM 754 C C . ASP A 1 96 ? 9.647 -2.862 -0.310 1.00 93.19 96 ASP A C 1
ATOM 756 O O . ASP A 1 96 ? 9.561 -4.063 -0.574 1.00 93.19 96 ASP A O 1
ATOM 760 N N . LEU A 1 97 ? 10.471 -2.039 -0.941 1.00 93.88 97 LEU A N 1
ATOM 761 C CA . LEU A 1 97 ? 11.532 -2.448 -1.846 1.00 93.88 97 LEU A CA 1
ATOM 762 C C . LEU A 1 97 ? 12.790 -1.714 -1.394 1.00 93.88 97 LEU A C 1
ATOM 764 O O . LEU A 1 97 ? 12.814 -0.484 -1.368 1.00 93.88 97 LEU A O 1
ATOM 768 N N . LEU A 1 98 ? 13.815 -2.471 -1.009 1.00 93.12 98 LEU A N 1
ATOM 769 C CA . LEU A 1 98 ? 15.084 -1.927 -0.539 1.00 93.12 98 LEU A CA 1
ATOM 770 C C . LEU A 1 98 ? 16.108 -1.985 -1.669 1.00 93.12 98 LEU A C 1
ATOM 772 O O . LEU A 1 98 ? 16.307 -3.040 -2.277 1.00 93.12 98 LEU A O 1
ATOM 776 N N . ASP A 1 99 ? 16.776 -0.868 -1.933 1.00 90.06 99 ASP A N 1
ATOM 777 C CA . ASP A 1 99 ? 17.913 -0.845 -2.843 1.00 90.06 99 ASP A CA 1
ATOM 778 C C . ASP A 1 99 ? 19.126 -1.508 -2.179 1.00 90.06 99 ASP A C 1
ATOM 780 O O . ASP A 1 99 ? 19.576 -1.100 -1.109 1.00 90.06 99 ASP A O 1
ATOM 784 N N . LEU A 1 100 ? 19.683 -2.533 -2.825 1.00 91.81 100 LEU A N 1
ATOM 785 C CA . LEU A 1 100 ? 20.796 -3.305 -2.265 1.00 91.81 100 LEU A CA 1
ATOM 786 C C . LEU A 1 100 ? 22.106 -2.512 -2.184 1.00 91.81 100 LEU A C 1
ATOM 788 O O . LEU A 1 100 ? 22.992 -2.891 -1.421 1.00 91.81 100 LEU A O 1
ATOM 792 N N . LYS A 1 101 ? 22.259 -1.439 -2.969 1.00 91.62 101 LYS A N 1
ATOM 793 C CA . LYS A 1 101 ? 23.488 -0.633 -2.979 1.00 91.62 101 LYS A CA 1
ATOM 794 C C . LYS A 1 101 ? 23.518 0.359 -1.820 1.00 91.62 101 LYS A C 1
ATOM 796 O O . LYS A 1 101 ? 24.549 0.520 -1.177 1.00 91.62 101 LYS A O 1
ATOM 801 N N . SER A 1 102 ? 22.399 1.030 -1.574 1.00 90.62 102 SER A N 1
ATOM 802 C CA . SER A 1 102 ? 22.261 2.078 -0.560 1.00 90.62 102 SER A CA 1
ATOM 803 C C . SER A 1 102 ? 21.662 1.582 0.756 1.00 90.62 102 SER A C 1
ATOM 805 O O . SER A 1 102 ? 21.727 2.304 1.749 1.00 90.62 102 SER A O 1
ATOM 807 N N . ALA A 1 103 ? 21.071 0.381 0.768 1.00 91.06 103 ALA A N 1
ATOM 808 C CA . ALA A 1 103 ? 20.240 -0.148 1.852 1.00 91.06 103 ALA A CA 1
ATOM 809 C C . ALA A 1 103 ? 19.033 0.747 2.207 1.00 91.06 103 ALA A C 1
ATOM 811 O O . ALA A 1 103 ? 18.449 0.607 3.282 1.00 91.06 103 ALA A O 1
ATOM 812 N N . GLN A 1 104 ? 18.652 1.668 1.316 1.00 91.56 104 GLN A N 1
ATOM 813 C CA . GLN A 1 104 ? 17.520 2.569 1.515 1.00 91.56 104 GLN A CA 1
ATOM 814 C C . GLN A 1 104 ? 16.252 2.015 0.871 1.00 91.56 104 GLN A C 1
ATOM 816 O O . GLN A 1 104 ? 16.288 1.347 -0.163 1.00 91.56 104 GLN A O 1
ATOM 821 N N . SER A 1 105 ? 15.112 2.337 1.478 1.00 92.56 105 SER A N 1
ATOM 822 C CA . SER A 1 105 ? 13.808 2.091 0.871 1.00 92.56 105 SER A CA 1
ATOM 823 C C . SER A 1 105 ? 13.609 2.974 -0.355 1.00 92.56 105 SER A C 1
ATOM 825 O O . SER A 1 105 ? 13.831 4.187 -0.309 1.00 92.56 105 SER A O 1
ATOM 827 N N . LEU A 1 106 ? 13.082 2.382 -1.428 1.00 91.81 106 LEU A N 1
ATOM 828 C CA . LEU A 1 106 ? 12.676 3.119 -2.623 1.00 91.81 106 LEU A CA 1
ATOM 829 C C . LEU A 1 106 ? 11.540 4.116 -2.348 1.00 91.81 106 LEU A C 1
ATOM 831 O O . LEU A 1 106 ? 11.329 5.026 -3.150 1.00 91.81 106 LEU A O 1
ATOM 835 N N . LYS A 1 107 ? 10.834 4.007 -1.210 1.00 91.62 107 LYS A N 1
ATOM 836 C CA . LYS A 1 107 ? 9.849 5.012 -0.778 1.00 91.62 107 LYS A CA 1
ATOM 837 C C . LYS A 1 107 ? 10.485 6.398 -0.682 1.00 91.62 107 LYS A C 1
ATOM 839 O O . LYS A 1 107 ? 9.918 7.352 -1.205 1.00 91.62 107 LYS A O 1
ATOM 844 N N . THR A 1 108 ? 11.675 6.487 -0.085 1.00 85.12 108 THR A N 1
ATOM 845 C CA . THR A 1 108 ? 12.402 7.748 0.135 1.00 85.12 108 THR A CA 1
ATOM 846 C C . THR A 1 108 ? 12.800 8.416 -1.179 1.00 85.12 108 THR A C 1
ATOM 848 O O . THR A 1 108 ? 12.788 9.638 -1.286 1.00 85.12 108 THR A O 1
ATOM 851 N N . THR A 1 109 ? 13.129 7.621 -2.197 1.00 83.38 109 THR A N 1
ATOM 852 C CA . THR A 1 109 ? 13.528 8.130 -3.514 1.00 83.38 109 THR A CA 1
ATOM 853 C C . THR A 1 109 ? 12.323 8.534 -4.365 1.00 83.38 109 THR A C 1
ATOM 855 O O . THR A 1 109 ? 12.385 9.523 -5.091 1.00 83.38 109 THR A O 1
ATOM 858 N N . LEU A 1 110 ? 11.219 7.784 -4.293 1.00 84.38 110 LEU A N 1
ATOM 859 C CA . LEU A 1 110 ? 10.040 7.990 -5.147 1.00 84.38 110 LEU A CA 1
ATOM 860 C C . LEU A 1 110 ? 9.060 9.037 -4.601 1.00 84.38 110 LEU A C 1
ATOM 862 O O . LEU A 1 110 ? 8.354 9.698 -5.373 1.00 84.38 110 LEU A O 1
ATOM 866 N N . PHE A 1 111 ? 9.002 9.183 -3.280 1.00 80.75 111 PHE A N 1
ATOM 867 C CA . PHE A 1 111 ? 8.108 10.093 -2.572 1.00 80.75 111 PHE A CA 1
ATOM 868 C C . PHE A 1 111 ? 8.923 10.890 -1.557 1.00 80.75 111 PHE A C 1
ATOM 870 O O . PHE A 1 111 ? 8.865 10.660 -0.352 1.00 80.75 111 PHE A O 1
ATOM 877 N N . ILE A 1 112 ? 9.720 11.827 -2.066 1.00 70.06 112 ILE A N 1
ATOM 878 C CA . ILE A 1 112 ? 10.408 12.815 -1.236 1.00 70.06 112 ILE A CA 1
ATOM 879 C C . ILE A 1 112 ? 9.321 13.684 -0.587 1.00 70.06 112 ILE A C 1
ATOM 881 O O . ILE A 1 112 ? 8.556 14.332 -1.303 1.00 70.06 112 ILE A O 1
ATOM 885 N N . SER A 1 113 ? 9.216 13.692 0.747 1.00 55.00 113 SER A N 1
ATOM 886 C CA . SER A 1 113 ? 8.389 14.700 1.417 1.00 55.00 113 SER A CA 1
ATOM 887 C C . SER A 1 113 ? 9.088 16.049 1.268 1.00 55.00 113 SER A C 1
ATOM 889 O O . SER A 1 113 ? 10.177 16.234 1.817 1.00 55.00 113 SER A O 1
ATOM 891 N N . HIS A 1 114 ? 8.497 16.952 0.491 1.00 43.75 114 HIS A N 1
ATOM 892 C CA . HIS A 1 114 ? 8.856 18.367 0.523 1.00 43.75 114 HIS A CA 1
ATOM 893 C C . HIS A 1 114 ? 8.381 19.017 1.821 1.00 43.75 114 HIS A C 1
ATOM 895 O O . HIS A 1 114 ? 7.284 18.639 2.297 1.00 43.75 114 HIS A O 1
#

Secondary structure (DSSP, 8-state):
--TTTTGGGS-------------HHHHHHHHHHHHS--BTTEEEEEEEE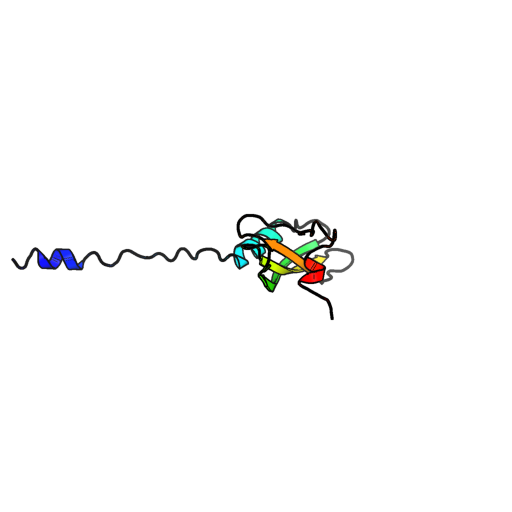EEEEE-TTSTT-EEEEEEEEEEE-SSS--EEEEEEEEEE-SS-EES--B-TTT--BHHHHHS---

Foldseek 3Di:
DPVVVVVVVPPPPPDPPPPVPQDLQNVVQVVVQVVPDDDPFKDWDGKDFPDKDQPVVDPPKIKTWMKTWIFTPPDDRDIDIDTAIWMDNSPDIDSFDADPVVRDTCCCVPPPDD

Sequence (114 aa):
MLKLLMILMLSSLVLLGADESETLDDKVIAFVQKSVIANENYTFDKVSILEKKDVPELKPWKAYVVRVDVTLLKPESKKISMNDIVFTDGVVLSRDLLDLKSAQSLKTTLFISH